Protein AF-A0A518H2B1-F1 (afdb_monomer)

Sequence (80 aa):
MFKLGRIVVTTGAQFFVSMEEVAKALERHRQGDWGDVSDEQKALNAQEGEAIRSSYLIDGERIHIITDPGQTTVCIAEDL

Organism: NCBI:txid2527974

Solvent-accessible surface area (backbone atoms only — not comparable to full-atom values): 4566 Å² total; per-residue (Å²): 109,63,85,79,34,54,78,42,72,36,70,64,28,61,73,79,40,56,72,67,57,52,51,53,50,53,52,36,44,34,58,67,50,32,66,77,56,55,70,68,54,52,54,50,50,72,44,88,93,60,65,34,65,28,25,46,79,53,100,88,43,51,38,36,38,40,36,44,98,65,32,22,42,35,29,32,66,90,78,108

pLDDT: mean 93.98, std 5.42, range [73.25, 98.12]

Nearest PDB structures (foldseek):
  7q74-assembly1_A  TM=5.263E-01  e=1.411E+00  Schizosaccharomyces pombe 972h-
  4bn0-assembly2_D  TM=5.085E-01  e=1.959E+00  Helicobacter pylori 26695
  4p54-assembly1_A  TM=4.624E-01  e=2.091E+00  Helicobacter pylori J99
  1xca-assembly2_B  TM=4.625E-01  e=4.027E+00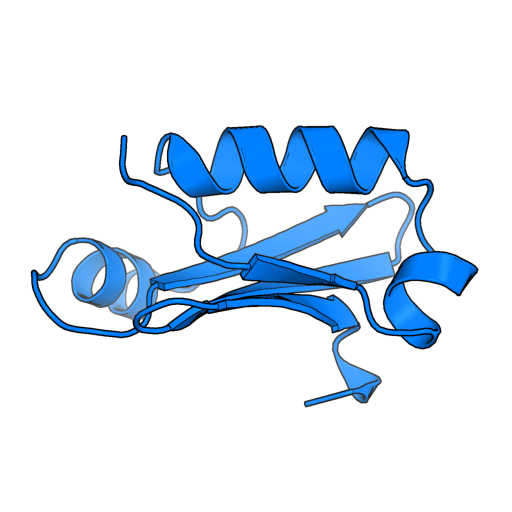  Homo sapiens
  9iil-assembly1_B  TM=3.543E-01  e=4.591E+00  Acinetobacter baumannii

Mean predicted aligned error: 2.84 Å

Structure (mmCIF, N/CA/C/O backbone):
data_AF-A0A518H2B1-F1
#
_entry.id   AF-A0A518H2B1-F1
#
loop_
_atom_site.group_PDB
_atom_site.id
_atom_site.type_symbol
_atom_site.label_atom_id
_atom_site.label_alt_id
_atom_site.label_comp_id
_atom_site.label_asym_id
_atom_site.label_entity_id
_atom_site.label_seq_id
_atom_site.pdbx_PDB_ins_code
_atom_site.Cartn_x
_atom_site.Cartn_y
_atom_site.Cartn_z
_atom_site.occupancy
_atom_site.B_iso_or_equiv
_atom_site.auth_seq_id
_atom_site.auth_comp_id
_atom_site.auth_asym_id
_atom_site.auth_atom_id
_atom_site.pdbx_PDB_model_num
ATOM 1 N N . MET A 1 1 ? -12.122 -7.378 6.855 1.00 86.50 1 MET A N 1
ATOM 2 C CA . MET A 1 1 ? -12.309 -6.513 5.671 1.00 86.50 1 MET A CA 1
ATOM 3 C C . MET A 1 1 ? -12.691 -5.116 6.131 1.00 86.50 1 MET A C 1
ATOM 5 O O . MET A 1 1 ? -13.480 -5.024 7.062 1.00 86.50 1 MET A O 1
ATOM 9 N N . PHE A 1 2 ? -12.164 -4.063 5.505 1.00 91.12 2 PHE A N 1
ATOM 10 C CA . PHE A 1 2 ? -12.524 -2.668 5.800 1.00 91.12 2 PHE A CA 1
ATOM 11 C C . PHE A 1 2 ? -12.848 -1.880 4.524 1.00 91.12 2 PHE A C 1
ATOM 13 O O . PHE A 1 2 ? -12.653 -2.361 3.405 1.00 91.12 2 PHE A O 1
ATOM 20 N N . LYS A 1 3 ? -13.401 -0.675 4.692 1.00 92.44 3 LYS A N 1
ATOM 21 C CA . LYS A 1 3 ? -13.805 0.197 3.586 1.00 92.44 3 LYS A CA 1
ATOM 22 C C . LYS A 1 3 ? -12.633 1.072 3.143 1.00 92.44 3 LYS A C 1
ATOM 24 O O . LYS A 1 3 ? -12.055 1.777 3.961 1.00 92.44 3 LYS A O 1
ATOM 29 N N . LEU A 1 4 ? -12.346 1.066 1.845 1.00 94.69 4 LEU A N 1
ATOM 30 C CA . LEU A 1 4 ? -11.398 1.997 1.236 1.00 94.69 4 LEU A CA 1
ATOM 31 C C . LEU A 1 4 ? -12.016 3.393 1.100 1.00 94.69 4 LEU A C 1
ATOM 33 O O . LEU A 1 4 ? -13.233 3.541 0.934 1.00 94.69 4 LEU A O 1
ATOM 37 N N . GLY A 1 5 ? -11.167 4.414 1.169 1.00 94.19 5 GLY A N 1
ATOM 38 C CA . GLY A 1 5 ? -11.553 5.797 0.926 1.00 94.19 5 GLY A CA 1
ATOM 39 C C . GLY A 1 5 ? -11.623 6.137 -0.564 1.00 94.19 5 GLY A C 1
ATOM 40 O O . GLY A 1 5 ? -11.705 5.266 -1.431 1.00 94.19 5 GLY A O 1
ATOM 41 N N . ARG A 1 6 ? -11.553 7.432 -0.883 1.00 96.94 6 ARG A N 1
ATOM 42 C CA . ARG A 1 6 ? -11.262 7.888 -2.244 1.00 96.94 6 ARG A CA 1
ATOM 43 C C . ARG A 1 6 ? -9.895 7.349 -2.656 1.00 96.94 6 ARG A C 1
ATOM 45 O O . ARG A 1 6 ? -8.897 7.690 -2.031 1.00 96.94 6 ARG A O 1
ATOM 52 N N . ILE A 1 7 ? -9.860 6.543 -3.710 1.00 97.88 7 ILE A N 1
ATOM 53 C CA . ILE A 1 7 ? -8.614 5.977 -4.223 1.00 97.88 7 ILE A CA 1
ATOM 54 C C . ILE A 1 7 ? -7.862 7.051 -5.013 1.00 97.88 7 ILE A C 1
ATOM 56 O O . ILE A 1 7 ? -8.422 7.677 -5.916 1.00 97.88 7 ILE A O 1
ATOM 60 N N . VAL A 1 8 ? -6.597 7.253 -4.663 1.00 97.50 8 VAL A N 1
ATOM 61 C CA . VAL A 1 8 ? -5.642 8.111 -5.363 1.00 97.50 8 VAL A CA 1
ATOM 62 C C . VAL A 1 8 ? -4.440 7.250 -5.717 1.00 97.50 8 VAL A C 1
ATOM 64 O O . VAL A 1 8 ? -3.819 6.668 -4.836 1.00 97.50 8 VAL A O 1
ATOM 67 N N . VAL A 1 9 ? -4.118 7.159 -7.002 1.00 97.38 9 VAL A N 1
ATOM 68 C CA . VAL A 1 9 ? -2.918 6.470 -7.487 1.00 97.38 9 VAL A CA 1
ATOM 69 C C . VAL A 1 9 ? -1.957 7.550 -7.956 1.00 97.38 9 VAL A C 1
ATOM 71 O O . VAL A 1 9 ? -2.349 8.395 -8.764 1.00 97.38 9 VAL A O 1
ATOM 74 N N . THR A 1 10 ? -0.743 7.586 -7.408 1.00 96.69 10 THR A N 1
ATOM 75 C CA . THR A 1 10 ? 0.263 8.563 -7.837 1.00 96.69 10 THR A CA 1
ATOM 76 C C . THR A 1 10 ? 0.711 8.268 -9.263 1.00 96.69 10 THR A C 1
ATOM 78 O O . THR A 1 10 ? 0.623 7.138 -9.749 1.00 96.69 10 THR A O 1
ATOM 81 N N . THR A 1 11 ? 1.230 9.290 -9.945 1.00 94.38 11 THR A N 1
ATOM 82 C CA . THR A 1 11 ? 1.803 9.119 -11.284 1.00 94.38 11 THR A CA 1
ATOM 83 C C . THR A 1 11 ? 2.938 8.093 -11.281 1.00 94.38 11 THR A C 1
ATOM 85 O O . THR A 1 11 ? 3.044 7.331 -12.235 1.00 94.38 11 THR A O 1
ATOM 88 N N . GLY A 1 12 ? 3.743 8.035 -10.211 1.00 93.12 12 GLY A N 1
ATOM 89 C CA . GLY A 1 12 ? 4.794 7.029 -10.039 1.00 93.12 12 GLY A CA 1
ATOM 90 C C . GLY A 1 12 ? 4.221 5.614 -10.051 1.00 93.12 12 GLY A C 1
ATOM 91 O O . GLY A 1 12 ? 4.557 4.820 -10.927 1.00 93.12 12 GLY A O 1
ATOM 92 N N . ALA A 1 13 ? 3.260 5.327 -9.169 1.00 94.50 13 ALA A N 1
ATOM 93 C CA . ALA A 1 13 ? 2.608 4.017 -9.137 1.00 94.50 13 ALA A CA 1
ATOM 94 C C . ALA A 1 13 ? 1.929 3.660 -10.468 1.00 94.50 13 ALA A C 1
ATOM 96 O O . ALA A 1 13 ? 2.059 2.532 -10.934 1.00 94.50 13 ALA A O 1
ATOM 97 N N . GLN A 1 14 ? 1.252 4.617 -11.111 1.00 94.38 14 GLN A N 1
ATOM 98 C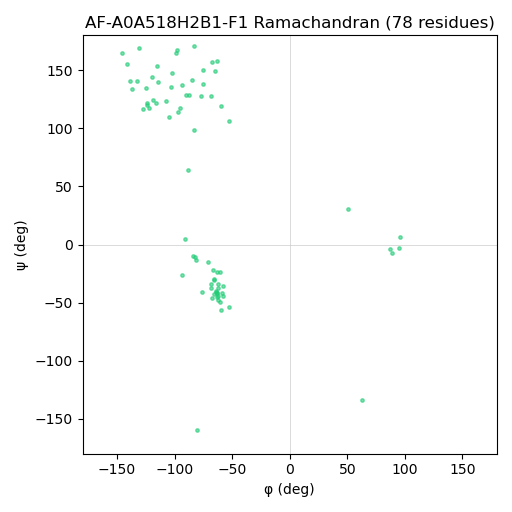 CA . GLN A 1 14 ? 0.606 4.394 -12.406 1.00 94.38 14 GLN A CA 1
ATOM 99 C C . GLN A 1 14 ? 1.610 4.116 -13.540 1.00 94.38 14 GLN A C 1
ATOM 101 O O . GLN A 1 14 ? 1.269 3.434 -14.506 1.00 94.38 14 GLN A O 1
ATOM 106 N N . PHE A 1 15 ? 2.821 4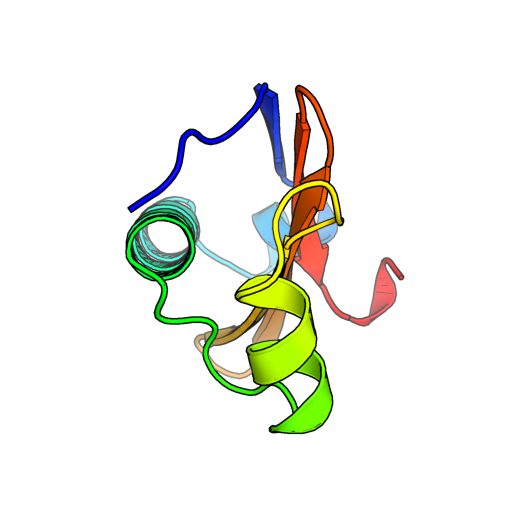.671 -13.460 1.00 94.88 15 PHE A N 1
ATOM 107 C CA . PHE A 1 15 ? 3.851 4.495 -14.481 1.00 94.88 15 PHE A CA 1
ATOM 108 C C . PHE A 1 15 ? 4.510 3.115 -14.402 1.00 94.88 15 PHE A C 1
ATOM 110 O O . PHE A 1 15 ? 4.757 2.500 -15.438 1.00 94.88 15 PHE A O 1
ATOM 117 N N . PHE A 1 16 ? 4.780 2.631 -13.188 1.00 94.50 16 PHE A N 1
ATOM 118 C CA . PHE A 1 16 ? 5.510 1.379 -12.980 1.00 94.50 16 PHE A CA 1
ATOM 119 C C . PHE A 1 16 ? 4.612 0.152 -12.828 1.00 94.50 16 PHE A C 1
ATOM 121 O O . PHE A 1 16 ? 5.041 -0.955 -13.145 1.00 94.50 16 PHE A O 1
ATOM 128 N N . VAL A 1 17 ? 3.368 0.325 -12.375 1.00 94.56 17 VAL A N 1
ATOM 129 C CA . VAL A 1 17 ? 2.463 -0.789 -12.080 1.00 94.56 17 VAL A CA 1
ATOM 130 C C . VAL A 1 17 ? 1.157 -0.649 -12.853 1.00 94.56 17 VAL A C 1
ATOM 132 O O . VAL A 1 17 ? 0.540 0.414 -12.915 1.00 94.56 17 VAL A O 1
ATOM 135 N N . SER A 1 18 ? 0.705 -1.756 -13.447 1.00 96.25 18 SER A N 1
ATOM 136 C CA . SER A 1 18 ? -0.561 -1.777 -14.178 1.00 96.25 18 SER A CA 1
ATOM 137 C C . SER A 1 18 ? -1.757 -1.534 -13.248 1.00 96.25 18 SER A C 1
ATOM 139 O O . SER A 1 18 ? -1.772 -1.946 -12.087 1.00 96.25 18 SER A O 1
ATOM 141 N N . MET A 1 19 ? -2.824 -0.928 -13.774 1.00 96.12 19 MET A N 1
ATOM 142 C CA . MET A 1 19 ? -4.050 -0.706 -12.994 1.00 96.12 19 MET A CA 1
ATOM 143 C C . MET A 1 19 ? -4.728 -2.012 -12.546 1.00 96.12 19 MET A C 1
ATOM 145 O O . MET A 1 19 ? -5.455 -2.009 -11.554 1.00 96.12 19 MET A O 1
ATOM 149 N N . GLU A 1 20 ? -4.492 -3.123 -13.250 1.00 97.62 20 GLU A N 1
ATOM 150 C CA . GLU A 1 20 ? -4.964 -4.448 -12.836 1.00 97.62 20 GLU A CA 1
ATOM 151 C C . GLU A 1 20 ? -4.255 -4.908 -11.557 1.00 97.62 20 GLU A C 1
ATOM 153 O O . GLU A 1 20 ? -4.907 -5.337 -10.603 1.00 97.62 20 GLU A O 1
ATOM 158 N N . GLU A 1 21 ? -2.932 -4.764 -11.502 1.00 97.44 21 GLU A N 1
ATOM 159 C CA . GLU A 1 21 ? -2.149 -5.111 -10.317 1.00 97.44 21 GLU A CA 1
ATOM 160 C C . GLU A 1 21 ? -2.438 -4.170 -9.142 1.00 97.44 21 GLU A C 1
ATOM 162 O O . GLU A 1 21 ? -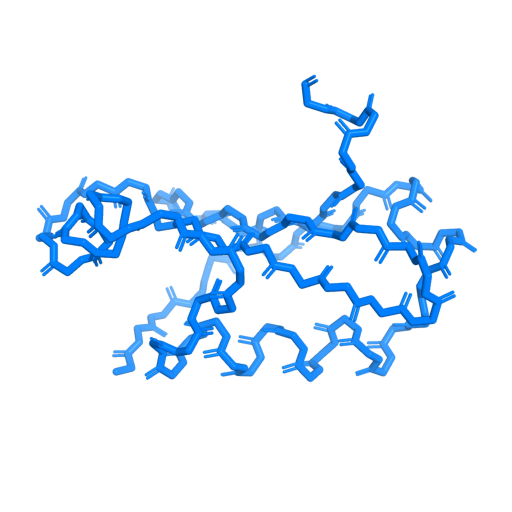2.589 -4.627 -8.009 1.00 97.44 21 GLU A O 1
ATOM 167 N N . VAL A 1 22 ? -2.651 -2.874 -9.403 1.00 96.94 22 VAL A N 1
ATOM 168 C CA . VAL A 1 22 ? -3.141 -1.931 -8.383 1.00 96.94 22 VAL A CA 1
ATOM 169 C C . VAL A 1 22 ? -4.487 -2.394 -7.812 1.00 96.94 22 VAL A C 1
ATOM 171 O O . VAL A 1 22 ? -4.672 -2.393 -6.594 1.00 96.94 22 VAL A O 1
ATOM 174 N N . ALA A 1 23 ? -5.423 -2.839 -8.656 1.00 97.75 23 ALA A N 1
ATOM 175 C CA . ALA A 1 23 ? -6.715 -3.346 -8.196 1.00 97.75 23 ALA A CA 1
ATOM 176 C C . ALA A 1 23 ? -6.572 -4.620 -7.341 1.00 97.75 23 ALA A C 1
ATOM 178 O O . ALA A 1 23 ? -7.221 -4.727 -6.298 1.00 97.75 23 ALA A O 1
ATOM 179 N N . LYS A 1 24 ? -5.689 -5.555 -7.722 1.00 98.06 24 LYS A N 1
ATOM 180 C CA . LYS A 1 24 ? -5.373 -6.753 -6.920 1.00 98.06 24 LYS A CA 1
ATOM 181 C C . LYS A 1 24 ? -4.724 -6.393 -5.582 1.00 98.06 24 LYS A C 1
ATOM 183 O O . LYS A 1 24 ? -5.061 -6.983 -4.557 1.00 98.06 24 LYS A O 1
ATOM 188 N N . ALA A 1 25 ? -3.828 -5.412 -5.557 1.00 97.75 25 ALA A N 1
ATOM 189 C CA . ALA A 1 25 ? -3.198 -4.946 -4.327 1.00 97.75 25 ALA A CA 1
ATOM 190 C C . ALA A 1 25 ? -4.217 -4.285 -3.379 1.00 97.75 25 ALA A C 1
ATOM 192 O O . ALA A 1 25 ? -4.240 -4.590 -2.188 1.00 97.75 25 ALA A O 1
ATOM 193 N N . LEU A 1 26 ? -5.125 -3.457 -3.907 1.00 98.12 26 LEU A N 1
ATOM 194 C CA . LEU A 1 26 ? -6.227 -2.861 -3.140 1.00 98.12 26 LEU A CA 1
ATOM 195 C C . LEU A 1 26 ? -7.186 -3.923 -2.581 1.00 98.12 26 LEU A C 1
ATOM 197 O O . LEU A 1 26 ? -7.670 -3.787 -1.454 1.00 98.12 26 LEU A O 1
ATOM 201 N N . GLU A 1 27 ? -7.441 -4.990 -3.345 1.00 98.00 27 GLU A N 1
ATOM 202 C CA . GLU A 1 27 ? -8.236 -6.141 -2.912 1.00 98.00 27 GLU A CA 1
ATOM 203 C C . GLU A 1 27 ? -7.619 -6.838 -1.697 1.00 98.00 27 GLU A C 1
ATOM 205 O O . GLU A 1 27 ? -8.293 -7.068 -0.692 1.00 98.00 27 GLU A O 1
ATOM 210 N N . ARG A 1 28 ? -6.321 -7.136 -1.773 1.00 97.88 28 ARG A N 1
ATOM 211 C CA . ARG A 1 28 ? -5.561 -7.753 -0.681 1.00 97.88 28 ARG A CA 1
ATOM 212 C C . ARG A 1 28 ? -5.543 -6.848 0.548 1.00 97.88 28 ARG A C 1
ATOM 214 O O . ARG A 1 28 ? -5.924 -7.284 1.637 1.00 97.88 28 ARG A O 1
ATOM 221 N N . HIS A 1 29 ? -5.237 -5.566 0.344 1.00 97.44 29 HIS A N 1
ATOM 222 C CA . HIS A 1 29 ? -5.203 -4.546 1.389 1.00 97.44 29 HIS A CA 1
ATOM 223 C C . HIS A 1 29 ? -6.512 -4.511 2.176 1.00 97.44 29 HIS A C 1
ATOM 225 O O . HIS A 1 29 ? -6.502 -4.692 3.394 1.00 97.44 29 HIS A O 1
ATOM 231 N N . ARG A 1 30 ? -7.661 -4.380 1.492 1.00 96.19 30 ARG A N 1
ATOM 232 C CA . ARG A 1 30 ? -8.970 -4.317 2.163 1.00 96.19 30 ARG A CA 1
ATOM 233 C C . ARG A 1 30 ? -9.365 -5.611 2.862 1.00 96.19 30 ARG A C 1
ATOM 235 O O . ARG A 1 30 ? -10.226 -5.570 3.740 1.00 96.19 30 ARG A O 1
ATOM 242 N N . GLN A 1 31 ? -8.804 -6.754 2.467 1.00 96.50 31 GLN A N 1
ATOM 243 C CA . GLN A 1 31 ? -9.041 -8.047 3.114 1.00 96.50 31 GLN A CA 1
ATOM 244 C C . GLN A 1 31 ? -8.188 -8.247 4.376 1.00 96.50 31 GLN A C 1
ATOM 246 O O . GLN A 1 31 ? -8.525 -9.112 5.181 1.00 96.50 31 GLN A O 1
ATOM 251 N N . GLY A 1 32 ? -7.174 -7.406 4.601 1.00 94.94 32 GLY A N 1
ATOM 252 C CA . GLY A 1 32 ? -6.239 -7.532 5.722 1.00 94.94 32 GLY A CA 1
ATOM 253 C C . GLY A 1 32 ? -4.942 -8.260 5.364 1.00 94.94 32 GLY A C 1
ATOM 254 O O . GLY A 1 32 ? -4.129 -8.518 6.244 1.00 94.94 32 GLY A O 1
ATOM 255 N N . ASP A 1 33 ? -4.727 -8.581 4.086 1.00 96.62 33 ASP A N 1
ATOM 256 C CA . ASP A 1 33 ? -3.411 -8.986 3.600 1.00 96.62 33 ASP A CA 1
ATOM 257 C C . ASP A 1 33 ? -2.603 -7.723 3.308 1.00 96.62 33 ASP A C 1
ATOM 259 O O . ASP A 1 33 ? -2.762 -7.098 2.260 1.00 96.62 33 ASP A O 1
ATOM 263 N N . TRP A 1 34 ? -1.748 -7.339 4.252 1.00 97.19 34 TRP A N 1
ATOM 264 C CA . TRP A 1 34 ? -0.949 -6.117 4.163 1.00 97.19 34 TRP A CA 1
ATOM 265 C C . TRP A 1 34 ? 0.427 -6.304 3.517 1.00 97.19 34 TRP A C 1
ATOM 267 O O . TRP A 1 34 ? 1.207 -5.351 3.446 1.00 97.19 34 TRP A O 1
ATOM 277 N N . GLY A 1 35 ? 0.709 -7.514 3.025 1.00 96.88 35 GLY A N 1
ATOM 278 C CA . GLY A 1 35 ? 1.959 -7.845 2.360 1.00 96.88 35 GLY A CA 1
ATOM 279 C C . GLY A 1 35 ? 3.186 -7.709 3.264 1.00 96.88 35 GLY A C 1
ATOM 280 O O . GLY A 1 35 ? 3.208 -8.189 4.399 1.00 96.88 35 GLY A O 1
ATOM 281 N N . ASP A 1 36 ? 4.220 -7.077 2.720 1.00 96.19 36 ASP A N 1
ATOM 282 C CA . ASP A 1 36 ? 5.570 -6.988 3.278 1.00 96.19 36 ASP A CA 1
ATOM 283 C C . ASP A 1 36 ? 5.716 -5.782 4.221 1.00 96.19 36 ASP A C 1
ATOM 285 O O . ASP A 1 36 ? 6.433 -4.820 3.947 1.00 96.19 36 ASP A O 1
ATOM 289 N N . VAL A 1 37 ? 4.964 -5.806 5.323 1.00 96.19 37 VAL A N 1
ATOM 290 C CA . VAL A 1 37 ? 5.085 -4.851 6.436 1.00 96.19 37 VAL A CA 1
ATOM 291 C C . VAL A 1 37 ? 5.550 -5.572 7.704 1.00 96.19 37 VAL A C 1
ATOM 293 O O . VAL A 1 37 ? 5.309 -6.774 7.859 1.00 96.19 37 VAL A O 1
ATOM 296 N N . SER A 1 38 ? 6.208 -4.850 8.620 1.00 96.31 38 SER A N 1
ATOM 297 C CA . SER A 1 38 ? 6.684 -5.429 9.885 1.00 96.31 38 SER A CA 1
ATOM 298 C C . SER A 1 38 ? 5.524 -5.912 10.759 1.00 96.31 38 SER A C 1
ATOM 300 O O . SER A 1 38 ? 4.389 -5.450 10.615 1.00 96.31 38 SER A O 1
ATOM 302 N N . ASP A 1 39 ? 5.794 -6.827 11.687 1.00 95.38 39 ASP A N 1
ATOM 303 C CA . ASP A 1 39 ? 4.754 -7.368 12.565 1.00 95.38 39 ASP A CA 1
ATOM 304 C C . ASP A 1 39 ? 4.182 -6.303 13.513 1.00 95.38 39 ASP A C 1
ATOM 306 O O . ASP A 1 39 ? 2.987 -6.331 13.809 1.00 95.38 39 ASP A O 1
ATOM 310 N N . GLU A 1 40 ? 4.977 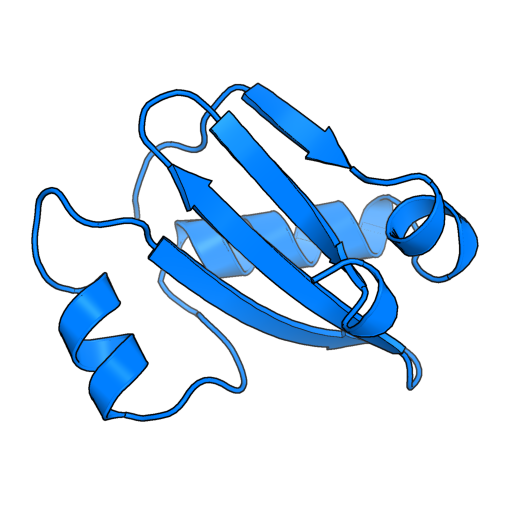-5.301 13.899 1.00 95.19 40 GLU A N 1
ATOM 311 C CA . GLU A 1 40 ? 4.487 -4.123 14.619 1.00 95.19 40 GLU A CA 1
ATOM 312 C C . GLU A 1 40 ? 3.474 -3.346 13.774 1.00 95.19 40 GLU A C 1
ATOM 314 O O . GLU A 1 40 ? 2.407 -2.989 14.267 1.00 95.19 40 GLU A O 1
ATOM 319 N N . GLN A 1 41 ? 3.752 -3.132 12.482 1.00 95.38 41 GLN A N 1
ATOM 320 C CA . GLN A 1 41 ? 2.817 -2.438 11.595 1.00 95.38 41 GLN A CA 1
ATOM 321 C C . GLN A 1 41 ? 1.552 -3.266 11.336 1.00 95.38 41 GLN A C 1
ATOM 323 O O . GLN A 1 41 ? 0.466 -2.695 11.242 1.00 95.38 41 GLN A O 1
ATOM 328 N N . LYS A 1 42 ? 1.646 -4.601 11.269 1.00 94.50 42 LYS A N 1
ATOM 329 C CA . LYS A 1 42 ? 0.454 -5.467 11.223 1.00 94.50 42 LYS A CA 1
ATOM 330 C C . LYS A 1 42 ? -0.374 -5.330 12.500 1.00 94.50 42 LYS A C 1
ATOM 332 O O . LYS A 1 42 ? -1.597 -5.257 12.425 1.00 94.50 42 LYS A O 1
ATOM 337 N N . ALA A 1 43 ? 0.274 -5.267 13.662 1.00 94.12 43 ALA A N 1
ATOM 338 C CA . ALA A 1 43 ? -0.417 -5.057 14.928 1.00 94.12 43 ALA A CA 1
ATOM 339 C C . ALA A 1 43 ? -1.117 -3.688 14.973 1.00 94.12 43 ALA A C 1
ATOM 341 O O . ALA A 1 43 ? -2.269 -3.629 15.392 1.00 94.12 43 ALA A O 1
ATOM 342 N N . LEU A 1 44 ? -0.472 -2.623 14.481 1.00 94.38 44 LEU A N 1
ATOM 343 C CA . LEU A 1 44 ? -1.077 -1.288 14.362 1.00 94.38 44 LEU A CA 1
ATOM 344 C C . LEU A 1 44 ? -2.264 -1.281 13.391 1.00 94.38 44 LEU A C 1
ATOM 346 O O . LEU A 1 44 ? -3.332 -0.788 13.730 1.00 94.38 44 LEU A O 1
ATOM 350 N N . ASN A 1 45 ? -2.133 -1.910 12.221 1.00 94.69 45 ASN A N 1
ATOM 351 C CA . ASN A 1 45 ? -3.225 -2.014 11.250 1.00 94.69 45 ASN A CA 1
ATOM 352 C C . ASN A 1 45 ? -4.461 -2.760 11.789 1.00 94.69 45 ASN A C 1
ATOM 354 O O . ASN A 1 45 ? -5.558 -2.603 11.251 1.00 94.69 45 ASN A O 1
ATOM 358 N N . ALA A 1 46 ? -4.284 -3.618 12.798 1.00 91.19 46 ALA A N 1
ATOM 359 C CA . ALA A 1 46 ? -5.373 -4.332 13.458 1.00 91.19 46 ALA A CA 1
ATOM 360 C C . ALA A 1 46 ? -6.079 -3.492 14.539 1.00 91.19 46 ALA A C 1
ATOM 362 O O . ALA A 1 46 ? -7.128 -3.910 15.033 1.00 91.19 46 ALA A O 1
ATOM 363 N N . GLN A 1 47 ? -5.520 -2.339 14.921 1.00 89.94 47 GLN A N 1
ATOM 364 C CA . GLN A 1 47 ? -6.131 -1.414 15.872 1.00 89.94 47 GLN A CA 1
ATOM 365 C C . GLN A 1 47 ? -7.111 -0.474 15.162 1.00 89.94 47 GLN A C 1
ATOM 367 O O . GLN A 1 47 ? -6.887 -0.026 14.039 1.00 89.94 47 GLN A O 1
ATOM 372 N N . GLU A 1 48 ? -8.232 -0.172 15.817 1.00 77.94 48 GLU A N 1
ATOM 373 C CA . GLU A 1 48 ? -9.234 0.737 15.262 1.00 77.94 48 GLU A CA 1
ATOM 374 C C . GLU A 1 48 ? -8.776 2.201 15.348 1.00 77.94 48 GLU A C 1
ATOM 376 O O . GLU A 1 48 ? -8.283 2.650 16.379 1.00 77.94 48 GLU A O 1
ATOM 381 N N . GLY A 1 49 ? -9.015 2.969 14.280 1.00 73.25 49 GLY A N 1
ATOM 382 C CA . GLY A 1 49 ? -8.844 4.428 14.270 1.00 73.25 49 GLY A CA 1
ATOM 383 C C . GLY A 1 49 ? -7.499 4.943 13.754 1.00 73.25 49 GLY A C 1
ATOM 384 O O . GLY A 1 49 ? -7.344 6.156 13.624 1.00 73.25 49 GLY A O 1
ATOM 385 N N . GLU A 1 50 ? -6.561 4.060 13.410 1.00 78.81 50 GLU A N 1
ATOM 386 C CA . GLU A 1 50 ? -5.281 4.437 12.803 1.00 78.81 50 GLU A CA 1
ATOM 387 C C . GLU A 1 50 ? -5.266 4.264 11.276 1.00 78.81 50 GLU A C 1
ATOM 389 O O . GLU A 1 50 ? -6.129 3.614 10.680 1.00 78.81 50 GLU A O 1
ATOM 394 N N . ALA A 1 51 ? -4.267 4.873 10.634 1.00 90.38 51 ALA A N 1
ATOM 395 C CA . ALA A 1 51 ? -4.007 4.692 9.213 1.00 90.38 51 ALA A CA 1
ATOM 396 C C . ALA A 1 51 ? -3.518 3.263 8.934 1.00 90.38 51 ALA A C 1
ATOM 398 O O . ALA A 1 51 ? -2.541 2.806 9.530 1.00 90.38 51 ALA A O 1
ATOM 399 N N . ILE A 1 52 ? -4.155 2.574 7.987 1.00 96.00 52 ILE A N 1
ATOM 400 C CA . ILE A 1 52 ? -3.784 1.204 7.613 1.00 96.00 52 ILE A CA 1
ATOM 401 C C . ILE A 1 52 ? -2.754 1.260 6.493 1.00 96.00 52 ILE A C 1
ATOM 403 O O . ILE A 1 52 ? -2.988 1.898 5.466 1.00 96.00 52 ILE A O 1
ATOM 407 N N . ARG A 1 53 ? -1.634 0.551 6.651 1.00 97.00 53 ARG A N 1
ATOM 408 C CA . ARG A 1 53 ? -0.532 0.551 5.678 1.00 97.00 53 ARG A CA 1
ATOM 409 C C . ARG A 1 53 ? -0.257 -0.830 5.106 1.00 97.00 53 ARG A C 1
ATOM 411 O O . ARG A 1 53 ? -0.325 -1.836 5.804 1.00 97.00 53 ARG A O 1
ATOM 418 N N . SER A 1 54 ? 0.101 -0.901 3.836 1.00 97.88 54 SER A N 1
ATOM 419 C CA . SER A 1 54 ? 0.533 -2.136 3.180 1.00 97.88 54 SER 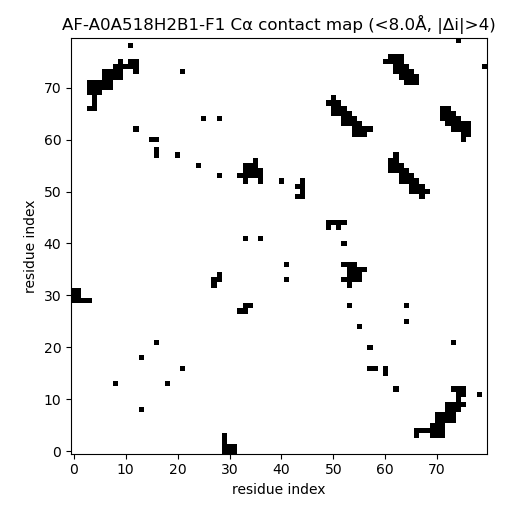A CA 1
ATOM 420 C C . SER A 1 54 ? 1.672 -1.880 2.221 1.00 97.88 54 SER A C 1
ATOM 422 O O . SER A 1 54 ? 1.822 -0.765 1.724 1.00 97.88 54 SER A O 1
ATOM 424 N N . SER A 1 55 ? 2.461 -2.917 1.961 1.00 97.69 55 SER A N 1
ATOM 425 C CA . SER A 1 55 ? 3.540 -2.877 0.980 1.00 97.69 55 SER A CA 1
ATOM 426 C C . SER A 1 55 ? 3.533 -4.152 0.150 1.00 97.69 55 SER A C 1
ATOM 428 O O . SER A 1 55 ? 3.422 -5.253 0.691 1.00 97.69 55 SER A O 1
ATOM 430 N N . TYR A 1 56 ? 3.650 -4.008 -1.166 1.00 97.19 56 TYR A N 1
ATOM 431 C CA . TYR A 1 56 ? 3.693 -5.129 -2.09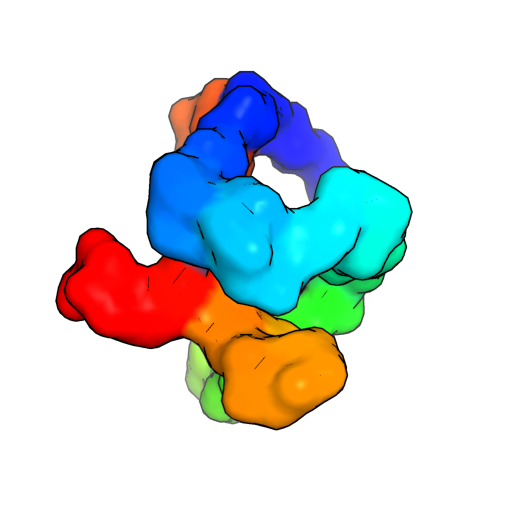8 1.00 97.19 56 TYR A CA 1
ATOM 432 C C . TYR A 1 56 ? 4.836 -4.931 -3.086 1.00 97.19 56 TYR A C 1
ATOM 434 O O . TYR A 1 56 ? 5.063 -3.821 -3.561 1.00 97.19 56 TYR A O 1
ATOM 442 N N . LEU A 1 57 ? 5.524 -6.023 -3.408 1.00 96.44 57 LEU A N 1
ATOM 443 C CA . LEU A 1 57 ? 6.470 -6.081 -4.514 1.00 96.44 57 LEU A CA 1
ATOM 444 C C . LEU A 1 57 ? 5.737 -6.640 -5.736 1.00 96.44 57 LEU A C 1
ATOM 446 O O . LEU A 1 57 ? 5.263 -7.777 -5.692 1.00 96.44 57 LEU A O 1
ATOM 450 N N . ILE A 1 58 ? 5.625 -5.845 -6.795 1.00 94.50 58 ILE A N 1
ATOM 451 C CA . ILE A 1 58 ? 4.913 -6.188 -8.029 1.00 94.50 58 ILE A CA 1
ATOM 452 C C . ILE A 1 58 ? 5.866 -5.941 -9.191 1.00 94.50 58 ILE A C 1
ATOM 454 O O . ILE A 1 58 ? 6.320 -4.821 -9.383 1.00 94.50 58 ILE A O 1
ATOM 458 N N . ASP A 1 59 ? 6.214 -6.998 -9.925 1.00 89.19 59 ASP A N 1
ATOM 459 C CA . ASP A 1 59 ? 7.150 -6.944 -11.059 1.00 89.19 59 ASP A CA 1
ATOM 460 C C . ASP A 1 59 ? 8.492 -6.246 -10.752 1.00 89.19 59 ASP A C 1
ATOM 462 O O . ASP A 1 59 ? 9.133 -5.664 -11.622 1.00 89.19 59 ASP A O 1
ATOM 466 N N . GLY A 1 60 ? 8.946 -6.341 -9.497 1.00 91.38 60 GLY A N 1
ATOM 467 C CA . GLY A 1 60 ? 10.184 -5.718 -9.018 1.00 91.38 60 GLY A CA 1
ATOM 468 C C . GLY A 1 60 ? 10.018 -4.292 -8.490 1.00 91.38 60 GLY A C 1
ATOM 469 O O . GLY A 1 60 ? 10.954 -3.787 -7.876 1.00 91.38 60 GLY A O 1
ATOM 470 N N . GLU A 1 61 ? 8.840 -3.689 -8.645 1.00 94.69 61 GLU A N 1
ATOM 471 C CA . GLU A 1 61 ? 8.508 -2.373 -8.105 1.00 94.69 61 GLU A CA 1
ATOM 472 C C . GLU A 1 61 ? 7.834 -2.487 -6.737 1.00 94.69 61 GLU A C 1
ATOM 474 O O . GLU A 1 61 ? 6.959 -3.337 -6.525 1.00 94.69 61 GLU A O 1
ATOM 479 N N . ARG A 1 62 ? 8.222 -1.627 -5.791 1.00 96.38 62 ARG A N 1
ATOM 480 C CA . ARG A 1 62 ? 7.614 -1.617 -4.460 1.00 96.38 62 ARG A CA 1
ATOM 481 C C . ARG A 1 62 ? 6.540 -0.548 -4.397 1.00 96.38 62 ARG A C 1
ATOM 483 O O . ARG A 1 62 ? 6.832 0.643 -4.383 1.00 96.38 62 ARG A O 1
ATOM 490 N N . ILE A 1 63 ? 5.296 -0.991 -4.248 1.00 96.75 63 ILE A N 1
ATOM 491 C CA . ILE A 1 63 ? 4.174 -0.095 -3.987 1.00 96.75 63 ILE A CA 1
ATOM 492 C C . ILE A 1 63 ? 3.768 -0.120 -2.518 1.00 96.75 63 ILE A C 1
ATOM 494 O O . ILE A 1 63 ? 3.819 -1.152 -1.841 1.00 96.75 63 ILE A O 1
ATOM 498 N N . HIS A 1 64 ? 3.301 1.026 -2.049 1.00 97.81 64 HIS A N 1
ATOM 499 C CA . HIS A 1 64 ? 2.692 1.221 -0.749 1.00 97.81 64 HIS A CA 1
ATOM 500 C C . HIS A 1 64 ? 1.225 1.598 -0.919 1.00 97.81 64 HIS A C 1
ATOM 502 O O . HIS A 1 64 ? 0.866 2.376 -1.803 1.00 97.81 64 HIS A O 1
ATOM 508 N N . ILE A 1 65 ? 0.375 1.043 -0.056 1.00 98.06 65 ILE A N 1
ATOM 509 C CA . ILE A 1 65 ? -1.031 1.434 0.056 1.00 98.06 65 ILE A CA 1
ATOM 510 C C . ILE A 1 65 ? -1.272 1.954 1.463 1.00 98.06 65 ILE A C 1
ATOM 512 O O . ILE A 1 65 ? -0.998 1.252 2.435 1.00 98.06 65 ILE A O 1
ATOM 516 N N . ILE A 1 66 ? -1.785 3.175 1.565 1.00 96.88 66 ILE A N 1
ATOM 517 C CA . ILE A 1 66 ? -2.076 3.837 2.837 1.00 96.88 66 ILE A CA 1
ATOM 518 C C . ILE A 1 66 ? -3.547 4.234 2.825 1.00 96.88 66 ILE A C 1
ATOM 520 O O . ILE A 1 66 ? -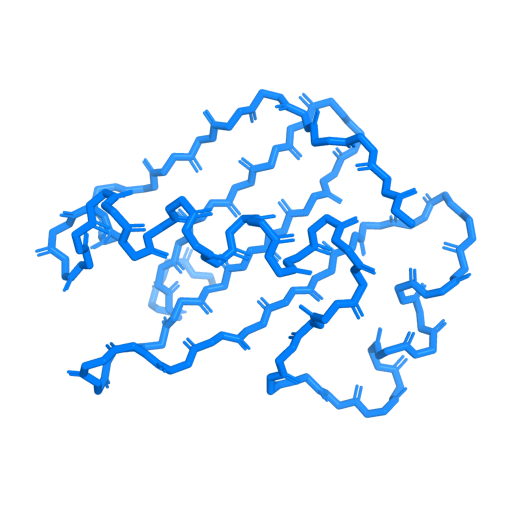3.973 4.989 1.952 1.00 96.88 66 ILE A O 1
ATOM 524 N N . THR A 1 67 ? -4.327 3.715 3.771 1.00 96.81 67 THR A N 1
ATOM 525 C CA . THR A 1 67 ? -5.717 4.124 3.987 1.00 96.81 67 THR A CA 1
ATOM 526 C C . THR A 1 67 ? -5.804 4.996 5.230 1.00 96.81 67 THR A C 1
ATOM 528 O O . THR A 1 67 ? -5.694 4.500 6.350 1.00 96.81 67 THR A O 1
ATOM 531 N N . ASP A 1 68 ? -6.059 6.278 5.000 1.00 93.00 68 ASP A N 1
ATOM 532 C CA . ASP A 1 68 ? -6.432 7.278 5.996 1.00 93.00 68 ASP A CA 1
ATOM 533 C C . ASP A 1 68 ? -7.963 7.467 6.003 1.00 93.00 68 ASP A C 1
ATOM 535 O O . ASP A 1 68 ? -8.657 7.028 5.073 1.00 93.00 68 ASP A O 1
ATOM 539 N N . PRO A 1 69 ? -8.547 8.146 7.010 1.00 90.19 69 PRO A N 1
ATOM 540 C CA . PRO A 1 69 ? -9.975 8.449 7.016 1.00 90.19 69 PRO A CA 1
ATOM 541 C C . PRO A 1 69 ? -10.438 9.154 5.728 1.00 90.19 69 PRO A C 1
ATOM 543 O O . PRO A 1 69 ? -10.188 10.335 5.504 1.00 90.19 69 PRO A O 1
ATOM 546 N N . GLY A 1 70 ? -11.155 8.418 4.876 1.00 90.12 70 GLY A N 1
ATOM 547 C CA . GLY A 1 70 ? -11.753 8.938 3.645 1.00 90.12 70 GLY A CA 1
ATOM 548 C C . GLY A 1 70 ? -10.860 8.915 2.400 1.00 90.12 70 GLY A C 1
ATOM 549 O O . GLY A 1 70 ? -11.376 9.199 1.318 1.00 90.12 70 GLY A O 1
ATOM 550 N N . GLN A 1 71 ? -9.590 8.508 2.492 1.00 95.31 71 GLN A N 1
ATOM 551 C CA . GLN A 1 71 ? -8.680 8.414 1.343 1.00 95.31 71 GLN A CA 1
ATOM 552 C C . GLN A 1 71 ? -7.818 7.148 1.399 1.00 95.31 71 GLN A C 1
ATOM 554 O O . GLN A 1 71 ? -7.329 6.763 2.451 1.00 95.31 71 GLN A O 1
ATOM 559 N N . THR A 1 72 ? -7.607 6.525 0.241 1.00 97.69 72 THR A N 1
ATOM 560 C CA . THR A 1 72 ? -6.646 5.434 0.064 1.00 97.69 72 THR A CA 1
ATOM 561 C C . THR A 1 72 ? -5.651 5.840 -1.014 1.00 97.69 72 THR A C 1
ATOM 563 O O . THR A 1 72 ? -6.041 6.057 -2.160 1.00 97.69 72 THR A O 1
ATOM 566 N N . THR A 1 73 ? -4.377 5.949 -0.661 1.00 97.94 73 THR A N 1
ATOM 567 C CA . THR A 1 73 ? -3.301 6.341 -1.576 1.00 97.94 73 THR A CA 1
ATOM 568 C C . THR A 1 73 ? -2.494 5.115 -1.988 1.00 97.94 73 THR A C 1
ATOM 570 O O . THR A 1 73 ? -2.153 4.302 -1.133 1.00 97.94 73 THR A O 1
ATOM 573 N N . VAL A 1 74 ? -2.187 4.992 -3.280 1.00 98.00 74 VAL A N 1
ATOM 574 C CA . VAL A 1 74 ? -1.262 4.003 -3.848 1.00 98.00 74 VAL A CA 1
ATOM 575 C C . VAL A 1 74 ? -0.080 4.750 -4.452 1.00 98.00 74 VAL A C 1
ATOM 577 O O . VAL A 1 74 ? -0.283 5.593 -5.329 1.00 98.00 74 VAL A O 1
ATOM 580 N N . CYS A 1 75 ? 1.129 4.459 -3.985 1.00 97.38 75 CYS A N 1
ATOM 581 C CA . CYS A 1 75 ? 2.351 5.150 -4.396 1.00 97.38 75 CYS A CA 1
ATOM 582 C C . CYS A 1 75 ? 3.553 4.198 -4.431 1.00 97.38 75 CYS A C 1
ATOM 584 O O . CYS A 1 75 ? 3.474 3.103 -3.876 1.00 97.38 75 CYS A O 1
ATOM 586 N N . ILE A 1 76 ? 4.648 4.594 -5.079 1.00 94.94 76 ILE A N 1
ATOM 587 C CA . ILE A 1 76 ? 5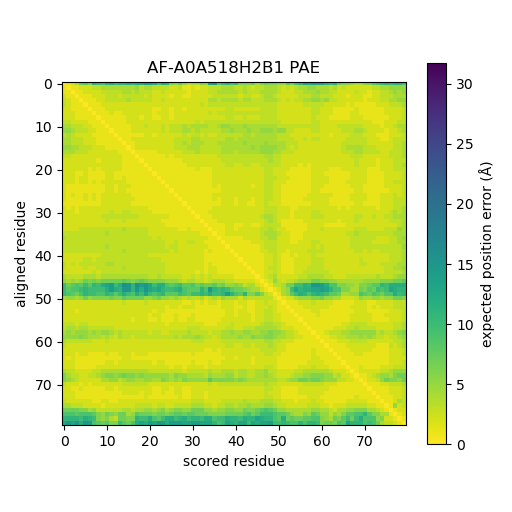.929 3.866 -4.987 1.00 94.94 76 ILE A CA 1
ATOM 588 C C . ILE A 1 76 ? 6.699 4.287 -3.727 1.00 94.94 76 ILE A C 1
ATOM 590 O O . ILE A 1 76 ? 6.289 5.222 -3.035 1.00 94.94 76 ILE A O 1
ATOM 594 N N . ALA A 1 77 ? 7.784 3.587 -3.392 1.00 86.12 77 ALA A N 1
ATOM 595 C CA . ALA A 1 77 ? 8.606 3.909 -2.222 1.00 86.12 77 ALA A CA 1
ATOM 596 C C . ALA A 1 77 ? 9.242 5.307 -2.313 1.00 86.12 77 ALA A C 1
ATOM 598 O O . ALA A 1 77 ? 9.362 5.994 -1.305 1.00 86.12 77 ALA A O 1
ATOM 599 N N . GLU A 1 78 ? 9.600 5.743 -3.518 1.00 82.62 78 GLU A N 1
ATOM 600 C CA . GLU A 1 78 ? 10.225 7.035 -3.808 1.00 82.62 78 GLU A CA 1
ATOM 601 C C . GLU A 1 78 ? 9.270 8.229 -3.646 1.00 82.62 78 GLU A C 1
ATOM 603 O O . GLU A 1 78 ? 9.728 9.371 -3.600 1.00 82.62 78 GLU A O 1
ATOM 608 N N . ASP A 1 79 ? 7.958 7.984 -3.572 1.00 79.56 79 ASP A N 1
ATOM 609 C CA . ASP A 1 79 ? 6.941 9.025 -3.380 1.00 79.56 79 ASP A CA 1
ATOM 610 C C . ASP A 1 79 ? 6.740 9.407 -1.893 1.00 79.56 79 ASP A C 1
ATOM 612 O O . ASP A 1 79 ? 6.001 10.359 -1.616 1.00 79.56 79 ASP A O 1
ATOM 616 N N . LEU A 1 80 ? 7.329 8.657 -0.946 1.00 73.31 80 LEU A N 1
ATOM 617 C CA . LEU A 1 80 ? 7.115 8.780 0.509 1.00 73.31 80 LEU A CA 1
ATOM 618 C C . LEU A 1 80 ? 8.261 9.471 1.260 1.00 73.31 80 LEU A C 1
ATOM 620 O O . LEU A 1 80 ? 9.443 9.262 0.913 1.00 73.31 80 LEU A O 1
#

Radius of gyration: 11.58 Å; Cα contacts (8 Å, |Δi|>4): 132; chains: 1; bounding box: 24×18×30 Å

Secondary structure (DSSP, 8-state):
-----EEEE-HHHHHHS-HHHHHHHHHHHHHT--BS--HHHHHHHTSTTSPEEEEEEETTEEEEEEEETTEEEEEEGGG-

Foldseek 3Di:
DDDAAAEAEDPQCVVPDPVVVVVVQVVCQRVLNQDPDDPVLSVVLPDPDDWRKHWDQDPNWIWMWIGDVRHIYIHGPVVD